Protein AF-A0A6G3CVT9-F1 (afdb_monomer_lite)

Structure (mmCIF, N/CA/C/O backbone):
data_AF-A0A6G3CVT9-F1
#
_entry.id   AF-A0A6G3CVT9-F1
#
loop_
_atom_site.group_PDB
_atom_site.id
_atom_site.type_symbol
_atom_site.label_atom_id
_atom_site.label_alt_id
_atom_site.label_comp_id
_atom_site.label_asym_id
_atom_site.label_entity_id
_atom_site.label_seq_id
_atom_site.pdbx_PDB_ins_code
_atom_site.Cartn_x
_atom_site.Cartn_y
_atom_site.Cartn_z
_atom_site.occupancy
_atom_site.B_iso_or_equiv
_atom_site.auth_seq_id
_atom_site.auth_comp_id
_atom_site.auth_asym_id
_atom_site.auth_atom_id
_atom_site.pdbx_PDB_model_num
ATOM 1 N N . GLN A 1 1 ? 10.519 -5.310 -52.336 1.00 47.88 1 GLN A N 1
ATOM 2 C CA . GLN A 1 1 ? 10.646 -4.558 -51.071 1.00 47.88 1 GLN A CA 1
ATOM 3 C C . GLN A 1 1 ? 10.581 -5.585 -49.950 1.00 47.88 1 GLN A C 1
ATOM 5 O O . GLN A 1 1 ? 9.610 -6.328 -49.899 1.00 47.88 1 GLN A O 1
ATOM 10 N N . LEU A 1 2 ? 11.670 -5.754 -49.196 1.00 49.16 2 LEU A N 1
ATOM 11 C CA . LEU A 1 2 ? 11.819 -6.799 -48.177 1.00 49.16 2 LEU A CA 1
ATOM 12 C C . LEU A 1 2 ? 11.104 -6.338 -46.899 1.00 49.16 2 LEU A C 1
ATOM 14 O O . LEU A 1 2 ? 11.354 -5.225 -46.446 1.00 49.16 2 LEU A O 1
ATOM 18 N N . ALA A 1 3 ? 10.194 -7.154 -46.367 1.00 55.28 3 ALA A N 1
ATOM 19 C CA . ALA A 1 3 ? 9.517 -6.882 -45.103 1.00 55.28 3 ALA A CA 1
ATOM 20 C C . ALA A 1 3 ? 10.555 -6.765 -43.974 1.00 55.28 3 ALA A C 1
ATOM 22 O O . ALA A 1 3 ? 11.363 -7.675 -43.786 1.00 55.28 3 ALA A O 1
ATOM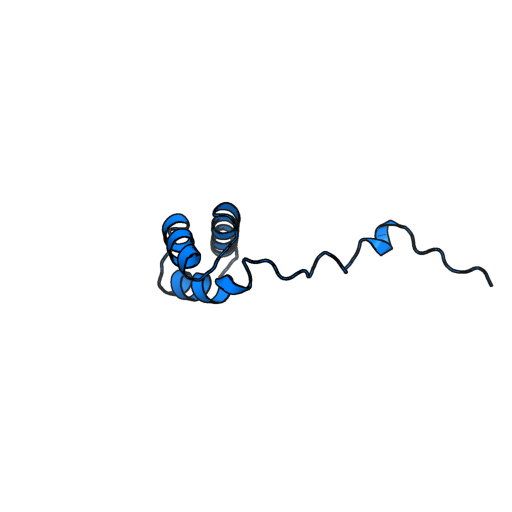 23 N N . GLU A 1 4 ? 10.551 -5.647 -43.248 1.00 60.47 4 GLU A N 1
ATOM 24 C CA . GLU A 1 4 ? 11.415 -5.447 -42.084 1.00 60.47 4 GLU A CA 1
ATOM 25 C C . GLU A 1 4 ? 11.039 -6.459 -40.993 1.00 60.47 4 GLU A C 1
ATOM 27 O O . GLU A 1 4 ? 9.967 -6.392 -40.388 1.00 60.47 4 GLU A O 1
ATOM 32 N N . ALA A 1 5 ? 11.916 -7.435 -40.755 1.00 57.81 5 ALA A N 1
ATOM 33 C CA . ALA A 1 5 ? 11.790 -8.357 -39.639 1.00 57.81 5 ALA A CA 1
ATOM 34 C C . ALA A 1 5 ? 12.197 -7.618 -38.359 1.00 57.81 5 ALA A C 1
ATOM 36 O O . ALA A 1 5 ? 13.383 -7.464 -38.069 1.00 57.81 5 ALA A O 1
ATOM 37 N N . LYS A 1 6 ? 11.203 -7.130 -37.611 1.00 61.72 6 LYS A N 1
ATOM 38 C CA . LYS A 1 6 ? 11.410 -6.551 -36.281 1.00 61.72 6 LYS A CA 1
ATOM 39 C C . LYS A 1 6 ? 12.128 -7.584 -35.404 1.00 61.72 6 LYS A C 1
ATOM 41 O O . LYS A 1 6 ? 11.667 -8.724 -35.305 1.00 61.72 6 LYS A O 1
ATOM 46 N N . ALA A 1 7 ? 13.264 -7.207 -34.820 1.00 68.88 7 ALA A N 1
ATOM 47 C CA . ALA A 1 7 ? 14.061 -8.099 -33.985 1.00 68.88 7 ALA A CA 1
ATOM 48 C C . ALA A 1 7 ? 13.203 -8.646 -32.824 1.00 68.88 7 ALA A C 1
ATOM 50 O O . ALA A 1 7 ? 12.332 -7.924 -32.322 1.00 68.88 7 ALA A O 1
ATOM 51 N N . PRO A 1 8 ? 13.389 -9.911 -32.402 1.00 63.38 8 PRO A N 1
ATOM 52 C CA . PRO A 1 8 ? 12.526 -10.536 -31.404 1.00 63.38 8 PRO A CA 1
ATOM 53 C C . PRO A 1 8 ? 12.472 -9.734 -30.098 1.00 63.38 8 PRO A C 1
ATOM 55 O O . PRO A 1 8 ? 11.423 -9.700 -29.462 1.00 63.38 8 PRO A O 1
ATOM 58 N N . GLU A 1 9 ? 13.533 -9.013 -29.727 1.00 63.81 9 GLU A N 1
ATOM 59 C CA . GLU A 1 9 ? 13.558 -8.168 -28.528 1.00 63.81 9 GLU A CA 1
ATOM 60 C C . GLU A 1 9 ? 12.523 -7.031 -28.583 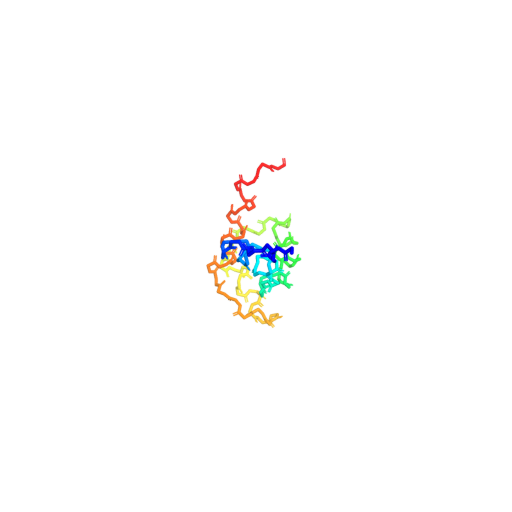1.00 63.81 9 GLU A C 1
ATOM 62 O O . GLU A 1 9 ? 11.908 -6.705 -27.567 1.00 63.81 9 GLU A O 1
ATOM 67 N N . GLU A 1 10 ? 12.243 -6.477 -29.767 1.00 65.06 10 GLU A N 1
ATOM 68 C CA . GLU A 1 10 ? 11.242 -5.421 -29.956 1.00 65.06 10 GLU A CA 1
ATOM 69 C C . GLU A 1 10 ? 9.791 -5.932 -30.020 1.00 65.06 10 GLU A C 1
ATOM 71 O O . GLU A 1 10 ? 8.850 -5.132 -30.117 1.00 65.06 10 GLU A O 1
ATOM 76 N N . LEU A 1 11 ? 9.593 -7.254 -29.983 1.00 64.75 11 LEU A N 1
ATOM 77 C CA . LEU A 1 11 ? 8.289 -7.884 -29.756 1.00 64.75 11 LEU A CA 1
ATOM 78 C C . LEU A 1 11 ? 7.983 -8.010 -28.254 1.00 64.75 11 LEU A C 1
ATOM 80 O O . LEU A 1 11 ? 6.817 -8.089 -27.866 1.00 64.75 11 LEU A O 1
ATOM 84 N N . PHE A 1 12 ? 9.011 -7.988 -27.398 1.00 60.62 12 PHE A N 1
ATOM 85 C CA . PHE A 1 12 ? 8.875 -8.088 -25.940 1.00 60.62 12 PHE A CA 1
ATOM 86 C C . PHE A 1 12 ? 8.810 -6.725 -25.234 1.00 60.62 12 PHE A C 1
ATOM 88 O O . PHE A 1 12 ? 8.525 -6.659 -24.033 1.00 60.62 12 PHE A O 1
ATOM 95 N N . THR A 1 13 ? 9.021 -5.620 -25.951 1.00 61.03 13 THR A N 1
ATOM 96 C CA . THR A 1 13 ? 8.943 -4.266 -25.397 1.00 61.03 13 THR A CA 1
ATOM 97 C C . THR A 1 13 ? 7.516 -3.712 -25.490 1.00 61.03 13 THR A C 1
ATOM 99 O O . THR A 1 13 ? 6.961 -3.480 -26.559 1.00 61.03 13 THR A O 1
ATOM 102 N N . GLY A 1 14 ? 6.885 -3.489 -24.334 1.00 60.34 14 GLY A N 1
ATOM 103 C CA . GLY A 1 14 ? 5.722 -2.598 -24.207 1.00 60.34 14 GLY A CA 1
ATOM 104 C C . GLY A 1 14 ? 4.400 -3.257 -23.809 1.00 60.34 14 GLY A C 1
ATOM 105 O O . GLY A 1 14 ? 3.728 -2.745 -22.919 1.00 60.34 14 GLY A O 1
ATOM 106 N N . GLN A 1 15 ? 4.040 -4.413 -24.374 1.00 59.31 15 GLN A N 1
ATOM 107 C CA . GLN A 1 15 ? 2.713 -5.017 -24.134 1.00 59.31 15 GLN A CA 1
ATOM 108 C C . GLN A 1 15 ? 2.547 -5.622 -22.725 1.00 59.31 15 GLN A C 1
ATOM 110 O O . GLN A 1 15 ? 1.476 -5.525 -22.131 1.00 59.31 15 GLN A O 1
ATOM 115 N N . TRP A 1 16 ? 3.602 -6.210 -22.150 1.00 57.00 16 TRP A N 1
ATOM 116 C CA . TRP A 1 16 ? 3.532 -6.871 -20.835 1.00 57.00 16 TRP A CA 1
ATOM 117 C C . TRP A 1 16 ? 3.905 -5.980 -19.642 1.00 57.00 16 TRP A C 1
ATOM 119 O O . TRP A 1 16 ? 3.644 -6.352 -18.499 1.00 57.00 16 TRP A O 1
ATOM 129 N N . GLN A 1 17 ? 4.494 -4.805 -19.881 1.00 61.78 17 GLN A N 1
ATOM 130 C CA . GLN A 1 17 ? 5.017 -3.940 -18.812 1.00 61.78 17 GLN A CA 1
ATOM 131 C C . GLN A 1 17 ? 3.953 -3.042 -18.164 1.00 61.78 17 GLN A C 1
ATOM 133 O O . GLN A 1 17 ? 4.129 -2.619 -17.025 1.00 61.78 17 GLN A O 1
ATOM 138 N N . ASN A 1 18 ? 2.836 -2.774 -18.849 1.00 61.69 18 ASN A N 1
ATOM 139 C CA . ASN A 1 18 ? 1.754 -1.919 -18.342 1.00 61.69 18 ASN A CA 1
ATOM 140 C C . ASN A 1 18 ? 0.545 -2.725 -17.838 1.00 61.69 18 ASN A C 1
ATOM 142 O O . ASN A 1 18 ? -0.586 -2.252 -17.856 1.00 61.69 18 ASN A O 1
ATOM 146 N N . ARG A 1 19 ? 0.744 -3.986 -17.442 1.00 67.62 19 ARG A N 1
ATOM 147 C CA . ARG A 1 19 ? -0.383 -4.798 -16.985 1.00 67.62 19 ARG A CA 1
ATOM 148 C C . ARG A 1 19 ? -0.816 -4.320 -15.594 1.00 67.62 19 ARG A C 1
ATOM 150 O O . ARG A 1 19 ? 0.039 -4.311 -14.703 1.00 67.62 19 ARG A O 1
ATOM 157 N N . PRO A 1 20 ? -2.097 -3.958 -15.389 1.00 69.62 20 PRO A N 1
ATOM 158 C CA . PRO A 1 20 ? -2.581 -3.591 -14.068 1.00 69.62 20 PRO A CA 1
ATOM 159 C C . PRO A 1 20 ? -2.305 -4.746 -13.101 1.00 69.62 20 PRO A C 1
ATOM 161 O O . PRO A 1 20 ? -2.659 -5.904 -13.337 1.00 69.62 20 PRO A O 1
ATOM 164 N N . SER A 1 21 ? -1.573 -4.435 -12.041 1.00 79.75 21 SER A N 1
ATOM 165 C CA . SER A 1 21 ? -1.289 -5.326 -10.931 1.00 79.75 21 SER A CA 1
ATOM 166 C C . SER A 1 21 ? -2.498 -5.342 -10.006 1.00 79.75 21 SER A C 1
ATOM 168 O O . SER A 1 21 ? -3.099 -4.309 -9.758 1.00 79.75 21 SER A O 1
ATOM 170 N N . VAL A 1 22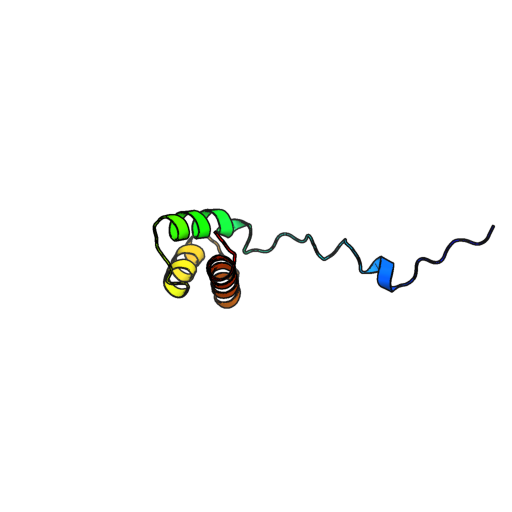 ? -2.775 -6.480 -9.367 1.00 83.12 22 VAL A N 1
ATOM 171 C CA . VAL A 1 22 ? -3.769 -6.585 -8.273 1.00 83.12 22 VAL A CA 1
ATOM 172 C C . VAL A 1 22 ? -3.497 -5.578 -7.141 1.00 83.12 22 VAL A C 1
ATOM 174 O O . VAL A 1 22 ? -4.371 -5.250 -6.350 1.00 83.12 22 VAL A O 1
ATOM 177 N N . LEU A 1 23 ? -2.258 -5.087 -7.040 1.00 86.38 23 LEU A N 1
ATOM 178 C CA . LEU A 1 23 ? -1.901 -4.028 -6.103 1.00 86.38 23 LEU A CA 1
ATOM 179 C C . LEU A 1 23 ? -2.465 -2.657 -6.500 1.00 86.38 23 LEU A C 1
ATOM 181 O O . LEU A 1 23 ? -2.687 -1.855 -5.603 1.00 86.38 23 LEU A O 1
ATOM 185 N N . ASP A 1 24 ? -2.677 -2.382 -7.791 1.00 85.44 24 ASP A N 1
ATOM 186 C CA . ASP A 1 24 ? -3.149 -1.083 -8.287 1.00 85.44 24 ASP A CA 1
ATOM 187 C C . ASP A 1 24 ? -4.507 -0.706 -7.693 1.00 85.44 24 ASP A C 1
ATOM 189 O O . ASP A 1 24 ? -4.661 0.424 -7.236 1.00 85.44 24 ASP A O 1
ATOM 193 N N . ASP A 1 25 ? -5.415 -1.675 -7.554 1.00 87.06 25 ASP A N 1
ATOM 194 C CA . ASP A 1 25 ? -6.720 -1.485 -6.908 1.00 87.06 25 ASP A CA 1
ATOM 195 C C . ASP A 1 25 ? -6.592 -1.117 -5.419 1.00 87.06 25 ASP A C 1
ATOM 197 O O . ASP A 1 25 ? -7.422 -0.402 -4.862 1.00 87.06 25 ASP A O 1
ATOM 201 N N . CYS A 1 26 ? -5.525 -1.573 -4.756 1.00 88.75 26 CYS A N 1
ATOM 202 C CA . CYS A 1 26 ? -5.265 -1.288 -3.3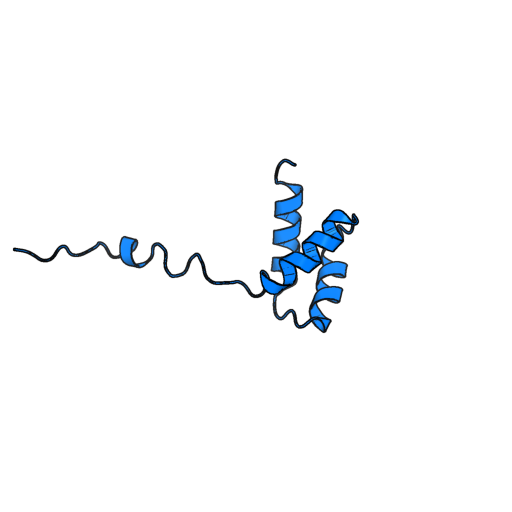44 1.00 88.75 26 CYS A CA 1
ATOM 203 C C . CYS A 1 26 ? -4.368 -0.069 -3.109 1.00 88.75 26 CYS A C 1
ATOM 205 O O . CYS A 1 26 ? -4.275 0.387 -1.968 1.00 88.75 26 CYS A O 1
ATOM 207 N N . LYS A 1 27 ? -3.712 0.480 -4.140 1.00 89.44 27 LYS A N 1
ATOM 208 C CA . LYS A 1 27 ? -2.839 1.658 -3.997 1.00 89.44 27 LYS A CA 1
ATOM 209 C C . LYS A 1 27 ? -3.550 2.850 -3.349 1.00 89.44 27 LYS A C 1
ATOM 211 O O . LYS A 1 27 ? -2.960 3.401 -2.425 1.00 89.44 27 LYS A O 1
ATOM 216 N N . PRO A 1 28 ? -4.792 3.223 -3.728 1.00 91.81 28 PRO A N 1
ATOM 217 C CA . PRO A 1 28 ? -5.476 4.352 -3.098 1.00 91.81 28 PRO A CA 1
ATOM 218 C C . PRO A 1 28 ? -5.624 4.179 -1.580 1.00 91.81 28 PRO A C 1
ATOM 220 O O . PRO A 1 28 ? -5.354 5.105 -0.822 1.00 91.81 28 PRO A O 1
ATOM 223 N N . TYR A 1 29 ? -5.968 2.967 -1.129 1.00 91.88 29 TYR A N 1
ATOM 224 C CA . TYR A 1 29 ? -6.099 2.653 0.295 1.00 91.88 29 TYR A CA 1
ATOM 225 C C . TYR A 1 29 ? -4.753 2.689 1.029 1.00 91.88 29 TYR A C 1
ATOM 227 O O . TYR A 1 29 ? -4.633 3.256 2.114 1.00 91.88 29 TYR A O 1
ATOM 235 N N . LEU A 1 30 ? -3.716 2.093 0.433 1.00 91.62 30 LEU A N 1
ATOM 236 C CA . LEU A 1 30 ? -2.370 2.105 1.004 1.00 91.62 30 LEU A CA 1
ATOM 237 C C . LEU A 1 30 ? -1.811 3.530 1.111 1.00 91.62 30 LEU A C 1
ATOM 239 O O . LEU A 1 30 ? -1.075 3.820 2.052 1.00 91.62 30 LEU A O 1
ATOM 243 N N . ASP A 1 31 ? -2.180 4.408 0.182 1.00 92.12 31 ASP A N 1
ATOM 244 C CA . ASP A 1 31 ? -1.734 5.798 0.129 1.00 92.12 31 ASP A CA 1
ATOM 245 C C . ASP A 1 31 ? -2.403 6.664 1.177 1.00 92.12 31 ASP A C 1
ATOM 247 O O . ASP A 1 31 ? -1.711 7.399 1.881 1.00 92.12 31 ASP A O 1
ATOM 251 N N . ASP A 1 32 ? -3.715 6.520 1.336 1.00 93.00 32 ASP A N 1
ATOM 252 C CA . ASP A 1 32 ? -4.460 7.165 2.412 1.00 93.00 32 ASP A CA 1
ATOM 253 C C . ASP A 1 32 ? -3.864 6.807 3.781 1.00 93.00 32 ASP A C 1
ATOM 255 O O . ASP A 1 32 ? -3.474 7.677 4.566 1.00 93.00 32 ASP A O 1
ATOM 259 N N . ARG A 1 33 ? -3.642 5.511 4.026 1.00 92.94 33 ARG A N 1
ATOM 260 C CA . ARG A 1 33 ? -3.051 5.043 5.282 1.00 92.94 33 ARG A CA 1
A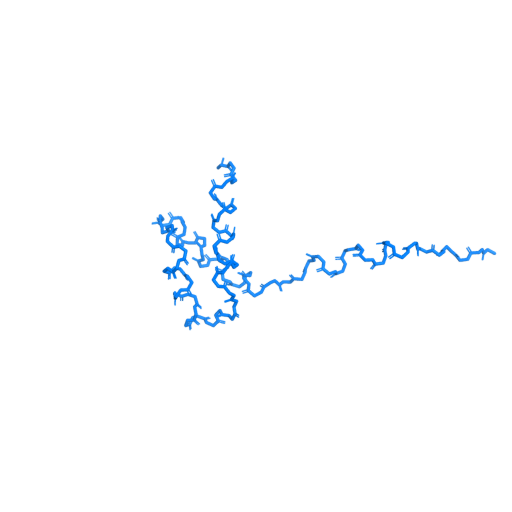TOM 261 C C . ARG A 1 33 ? -1.603 5.487 5.460 1.00 92.94 33 ARG A C 1
ATOM 263 O O . ARG A 1 33 ? -1.206 5.806 6.581 1.00 92.94 33 ARG A O 1
ATOM 270 N N . TRP A 1 34 ? -0.814 5.527 4.388 1.00 90.81 34 TRP A N 1
ATOM 271 C CA . TRP A 1 34 ? 0.548 6.058 4.418 1.00 90.81 34 TRP A CA 1
ATOM 272 C C . TRP A 1 34 ? 0.569 7.536 4.822 1.00 90.81 34 TRP A C 1
ATOM 274 O O . TRP A 1 34 ? 1.353 7.923 5.689 1.00 90.81 34 TRP A O 1
ATOM 284 N N . ASN A 1 35 ? -0.326 8.342 4.247 1.00 90.25 35 ASN A N 1
ATOM 285 C CA . ASN A 1 35 ? -0.473 9.762 4.562 1.00 90.25 35 ASN A CA 1
ATOM 286 C C . ASN A 1 35 ? -0.980 9.983 5.995 1.00 90.25 35 ASN A C 1
ATOM 288 O O . ASN A 1 35 ? -0.533 10.912 6.662 1.00 90.25 35 ASN A O 1
ATOM 292 N N . ALA A 1 36 ? -1.813 9.076 6.510 1.00 91.94 36 ALA A N 1
ATOM 293 C CA . ALA A 1 36 ? -2.208 9.026 7.918 1.00 91.94 36 ALA A CA 1
ATOM 294 C C . ALA A 1 36 ? -1.082 8.554 8.870 1.00 91.94 36 ALA A C 1
ATOM 296 O O . ALA A 1 36 ? -1.301 8.412 10.072 1.00 91.94 36 ALA A O 1
ATOM 297 N N . GLY A 1 37 ? 0.124 8.269 8.362 1.00 90.00 37 GLY A N 1
ATOM 298 C CA . GLY A 1 37 ? 1.284 7.849 9.155 1.00 90.00 37 GLY A CA 1
ATOM 299 C C . GLY A 1 37 ? 1.351 6.348 9.458 1.00 90.00 37 GLY A C 1
ATOM 300 O O 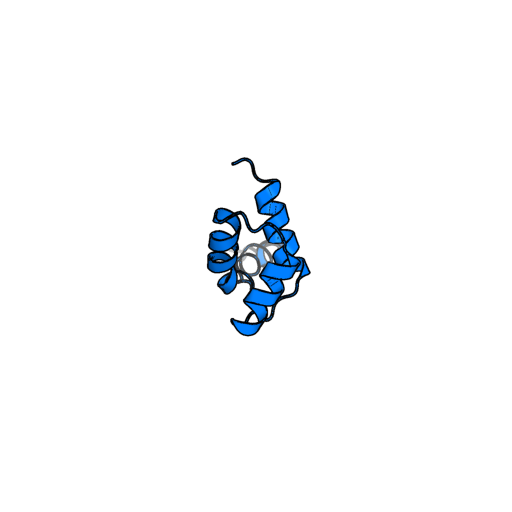. GLY A 1 37 ? 2.244 5.898 10.182 1.00 90.00 37 GLY A O 1
ATOM 301 N N . CYS A 1 38 ? 0.458 5.529 8.895 1.00 87.19 38 CYS A N 1
ATOM 302 C CA . CYS A 1 38 ? 0.533 4.078 9.040 1.00 87.19 38 CYS A CA 1
ATOM 303 C C . CYS A 1 38 ? 1.665 3.516 8.170 1.00 87.19 38 CYS A C 1
ATOM 305 O O . CYS A 1 38 ? 1.539 3.389 6.956 1.00 87.19 38 CYS A O 1
ATOM 307 N N . THR A 1 39 ? 2.768 3.111 8.804 1.00 86.12 39 THR A N 1
ATOM 308 C CA . THR A 1 39 ? 3.937 2.541 8.104 1.00 86.12 39 THR A CA 1
ATOM 309 C C . THR A 1 39 ? 4.117 1.032 8.307 1.00 86.12 39 THR A C 1
ATOM 311 O O . THR A 1 39 ? 5.081 0.448 7.796 1.00 86.12 39 THR A O 1
ATOM 314 N N . ASN A 1 40 ? 3.202 0.391 9.046 1.00 91.31 40 ASN A N 1
ATOM 315 C CA . ASN A 1 40 ? 3.216 -1.048 9.304 1.00 91.31 40 ASN A CA 1
ATOM 316 C C . ASN A 1 40 ? 2.620 -1.815 8.113 1.00 91.31 40 ASN A C 1
ATOM 318 O O . ASN A 1 40 ? 1.405 -1.935 7.974 1.00 91.31 40 ASN A O 1
ATOM 322 N N . ALA A 1 41 ? 3.500 -2.369 7.279 1.00 90.19 41 ALA A N 1
ATOM 323 C CA . ALA A 1 41 ? 3.125 -3.107 6.077 1.00 90.19 41 ALA A CA 1
ATOM 324 C C . ALA A 1 41 ? 2.248 -4.339 6.352 1.00 90.19 41 ALA A C 1
ATOM 326 O O . ALA A 1 41 ? 1.387 -4.663 5.538 1.00 90.19 41 ALA A O 1
ATOM 327 N N . TRP A 1 42 ? 2.463 -5.030 7.477 1.00 92.00 42 TRP A N 1
ATOM 328 C CA . TRP A 1 42 ? 1.687 -6.221 7.830 1.00 92.00 42 TRP A CA 1
ATOM 329 C C . TRP A 1 42 ? 0.244 -5.846 8.162 1.00 92.00 42 TRP A C 1
ATOM 331 O O . TRP A 1 42 ? -0.685 -6.433 7.614 1.00 92.00 42 TRP A O 1
ATOM 341 N N . LYS A 1 43 ? 0.061 -4.800 8.979 1.00 92.62 43 LYS A N 1
ATOM 342 C CA . LYS A 1 43 ? -1.266 -4.278 9.326 1.00 92.62 43 LYS A CA 1
ATOM 343 C C . LYS A 1 43 ? -2.036 -3.830 8.082 1.00 92.62 43 LYS A C 1
ATOM 345 O O . LYS A 1 43 ? -3.190 -4.201 7.919 1.00 92.62 43 LYS A O 1
ATOM 350 N N . LEU A 1 44 ? -1.375 -3.100 7.184 1.00 92.19 44 LEU A N 1
ATOM 351 C CA . LEU A 1 44 ? -1.991 -2.641 5.938 1.00 92.19 44 LEU A CA 1
ATOM 352 C C . LEU A 1 44 ? -2.398 -3.799 5.027 1.00 92.19 44 LEU A C 1
ATOM 354 O O . LEU A 1 44 ? -3.476 -3.768 4.451 1.00 92.19 44 LEU A O 1
ATOM 358 N N . TRP A 1 45 ? -1.572 -4.842 4.924 1.00 93.44 45 TRP A N 1
ATOM 359 C CA . TRP A 1 45 ? -1.933 -6.034 4.162 1.00 93.44 45 TRP A CA 1
ATOM 360 C C . TRP A 1 45 ? -3.137 -6.768 4.768 1.00 93.44 45 TRP A C 1
ATOM 362 O O . TRP A 1 45 ? -4.045 -7.152 4.040 1.00 93.44 45 TRP A O 1
ATOM 372 N N . GLN A 1 46 ? -3.193 -6.919 6.095 1.00 94.12 46 GLN A N 1
ATOM 373 C CA . GLN A 1 46 ? -4.354 -7.525 6.754 1.00 94.12 46 GLN A CA 1
ATOM 374 C C . GLN A 1 46 ? -5.640 -6.721 6.544 1.00 94.12 46 GLN A C 1
ATOM 376 O O . GLN A 1 46 ? -6.704 -7.318 6.443 1.00 94.12 46 GLN A O 1
ATOM 381 N N . GLU A 1 47 ? -5.549 -5.392 6.468 1.00 92.81 47 GLU A N 1
ATOM 382 C CA . GLU A 1 47 ? -6.687 -4.517 6.179 1.00 92.81 47 GLU A CA 1
ATOM 383 C C . GLU A 1 47 ? -7.135 -4.610 4.709 1.00 92.81 47 GLU A C 1
ATOM 385 O O . GLU A 1 47 ? -8.326 -4.494 4.432 1.00 92.81 47 GLU A O 1
ATOM 390 N N . THR A 1 48 ? -6.226 -4.879 3.762 1.00 91.50 48 THR A N 1
ATOM 391 C CA . THR A 1 48 ? -6.585 -5.015 2.339 1.00 91.50 48 THR A CA 1
ATOM 392 C C . THR A 1 48 ? -7.155 -6.385 1.972 1.00 91.50 48 THR A C 1
ATOM 394 O O . THR A 1 48 ? -7.952 -6.473 1.039 1.00 91.50 48 THR A O 1
ATOM 397 N N . VAL A 1 49 ? -6.805 -7.458 2.690 1.00 91.00 49 VAL A N 1
ATOM 398 C CA . VAL A 1 49 ? -7.362 -8.809 2.465 1.00 91.00 49 VAL A CA 1
ATOM 399 C C . VAL A 1 49 ? -8.904 -8.836 2.480 1.00 91.00 49 VAL A C 1
ATOM 401 O O . VAL A 1 49 ? -9.480 -9.303 1.494 1.00 91.00 49 VAL A O 1
ATOM 404 N N . PRO A 1 50 ? -9.611 -8.316 3.507 1.00 92.50 50 PRO A N 1
ATOM 405 C CA . PRO A 1 50 ? -11.075 -8.283 3.510 1.00 92.50 50 PRO A CA 1
ATOM 406 C C . PRO A 1 50 ? -11.665 -7.314 2.474 1.00 92.50 50 PRO A C 1
ATOM 408 O O . PRO A 1 50 ? -12.817 -7.481 2.087 1.00 92.50 50 PRO A O 1
ATOM 411 N N . LEU A 1 51 ? -10.884 -6.349 1.972 1.00 89.00 51 LEU A N 1
ATOM 412 C CA . LEU A 1 51 ? -11.273 -5.469 0.860 1.00 89.00 51 LEU A CA 1
ATOM 413 C C . LEU A 1 51 ? -11.183 -6.164 -0.513 1.00 89.00 51 LEU A C 1
ATOM 415 O O . LEU A 1 51 ? -11.456 -5.544 -1.537 1.00 89.00 51 LEU A O 1
ATOM 419 N N . GLY A 1 52 ? -10.806 -7.447 -0.551 1.00 88.75 52 GLY A N 1
ATOM 420 C CA . GLY A 1 52 ? -10.707 -8.238 -1.777 1.00 88.75 52 GLY A CA 1
ATOM 421 C C . GLY A 1 52 ? -9.304 -8.289 -2.382 1.00 88.75 52 GLY A C 1
ATOM 422 O O . GLY A 1 52 ? -9.146 -8.776 -3.505 1.00 88.75 52 GLY A O 1
ATOM 423 N N . TYR A 1 53 ? -8.270 -7.835 -1.664 1.00 90.31 53 TYR A N 1
ATOM 424 C CA . TYR A 1 53 ? -6.892 -7.929 -2.139 1.00 90.31 53 TYR A CA 1
ATOM 425 C C . TYR A 1 53 ? -6.426 -9.384 -2.212 1.00 90.31 53 TYR A C 1
ATOM 427 O O . TYR A 1 53 ? -6.286 -10.071 -1.202 1.00 90.31 53 TYR A O 1
ATOM 435 N N . LYS A 1 54 ? -6.114 -9.839 -3.428 1.00 87.81 54 LYS A N 1
ATOM 436 C CA . LYS A 1 54 ? -5.613 -11.200 -3.702 1.00 87.81 54 LYS A CA 1
ATOM 437 C C . LYS A 1 54 ? -4.089 -11.271 -3.834 1.00 87.81 54 LYS A C 1
ATOM 439 O O . LYS A 1 54 ? -3.544 -12.309 -4.199 1.00 87.81 54 LYS A O 1
ATOM 444 N N . GLY A 1 55 ? -3.388 -10.159 -3.615 1.00 87.62 55 GLY A N 1
ATOM 445 C CA . GLY A 1 55 ? -1.938 -10.105 -3.762 1.00 87.62 55 GLY A CA 1
ATOM 446 C C . GLY A 1 55 ? -1.181 -10.514 -2.496 1.00 87.62 55 GLY A C 1
ATOM 447 O O . GLY A 1 55 ? -1.724 -10.617 -1.396 1.00 87.62 55 GLY A O 1
ATOM 448 N N . SER A 1 56 ? 0.127 -10.719 -2.646 1.00 89.56 56 SER A N 1
ATOM 449 C CA . SER A 1 56 ? 0.999 -11.097 -1.534 1.00 89.56 56 SER A CA 1
ATOM 450 C C . SER A 1 56 ? 1.369 -9.907 -0.645 1.00 89.56 56 SER A C 1
ATOM 452 O O . SER A 1 56 ? 1.455 -8.760 -1.102 1.00 89.56 56 SER A O 1
ATOM 454 N N . TYR A 1 57 ? 1.680 -10.200 0.620 1.00 91.06 57 TYR A N 1
ATOM 455 C CA . TYR A 1 57 ? 2.287 -9.252 1.557 1.00 91.06 57 TYR A CA 1
ATOM 456 C C . TYR A 1 57 ? 3.573 -8.622 0.993 1.00 91.06 57 TYR A C 1
ATOM 458 O O . TYR A 1 57 ? 3.769 -7.411 1.102 1.00 91.06 57 TYR A O 1
ATOM 466 N N . GLN A 1 58 ? 4.419 -9.415 0.318 1.00 90.56 58 GLN A N 1
ATOM 467 C CA . GLN A 1 58 ? 5.660 -8.940 -0.311 1.00 90.56 58 GLN A CA 1
ATOM 468 C C . GLN A 1 58 ? 5.427 -7.730 -1.227 1.00 90.56 58 GLN A C 1
ATOM 470 O O . GLN A 1 58 ? 6.219 -6.790 -1.209 1.00 90.56 58 GLN A O 1
ATOM 475 N N . ARG A 1 59 ? 4.336 -7.738 -2.007 1.00 91.12 59 ARG A N 1
ATOM 476 C CA . ARG A 1 59 ? 3.980 -6.638 -2.915 1.00 91.12 59 ARG A CA 1
ATOM 477 C C . ARG A 1 59 ? 3.646 -5.357 -2.155 1.00 91.12 59 ARG A C 1
ATOM 479 O O . ARG A 1 59 ? 4.159 -4.300 -2.511 1.00 91.12 59 ARG A O 1
ATOM 486 N N . VAL A 1 60 ? 2.856 -5.458 -1.084 1.00 90.88 60 VAL A N 1
ATOM 487 C CA . VAL A 1 60 ? 2.529 -4.318 -0.209 1.00 90.88 60 VAL A CA 1
ATOM 488 C C . VAL A 1 60 ? 3.799 -3.776 0.447 1.00 90.88 60 VAL A C 1
ATOM 490 O O . VAL A 1 60 ? 4.064 -2.577 0.404 1.00 90.88 60 VAL A O 1
ATOM 493 N N . ARG A 1 61 ? 4.651 -4.656 0.984 1.00 92.25 61 ARG A N 1
ATOM 494 C CA . ARG A 1 61 ? 5.928 -4.262 1.592 1.00 92.25 61 ARG A CA 1
ATOM 495 C C . ARG A 1 61 ? 6.849 -3.557 0.594 1.00 92.25 61 ARG A C 1
ATOM 497 O O . ARG A 1 61 ? 7.409 -2.521 0.936 1.00 92.25 61 ARG A O 1
ATOM 504 N N . ALA A 1 62 ? 7.002 -4.093 -0.618 1.00 91.69 62 ALA A N 1
ATOM 505 C CA . ALA A 1 62 ? 7.833 -3.495 -1.662 1.00 91.69 62 ALA A CA 1
ATOM 506 C C . ALA A 1 62 ? 7.322 -2.106 -2.073 1.00 91.69 62 ALA A C 1
ATOM 508 O O . ALA A 1 62 ? 8.109 -1.174 -2.226 1.00 91.69 62 ALA A O 1
ATOM 509 N N . TYR A 1 63 ? 6.003 -1.945 -2.180 1.00 90.56 63 TYR A N 1
ATOM 510 C CA . TYR A 1 63 ? 5.372 -0.664 -2.480 1.00 90.56 63 TYR A CA 1
ATOM 511 C C . TYR A 1 63 ? 5.652 0.398 -1.413 1.00 90.56 63 TYR A C 1
ATOM 513 O O . TYR A 1 63 ? 6.110 1.497 -1.726 1.00 90.56 63 TYR A O 1
ATOM 521 N N . LEU A 1 64 ? 5.461 0.043 -0.142 1.00 90.31 64 LEU A N 1
ATOM 522 C CA . LEU A 1 64 ? 5.739 0.937 0.982 1.00 90.31 64 LEU A CA 1
ATOM 523 C C . LEU A 1 64 ? 7.237 1.225 1.126 1.00 90.31 64 LEU A C 1
ATOM 525 O O . LEU A 1 64 ? 7.624 2.330 1.497 1.00 90.31 64 LEU A O 1
ATOM 529 N N . HIS A 1 65 ? 8.096 0.253 0.812 1.00 90.62 65 HIS A N 1
ATOM 530 C CA . HIS A 1 65 ? 9.540 0.463 0.781 1.00 90.62 65 HIS A CA 1
ATOM 531 C C . HIS A 1 65 ? 9.923 1.494 -0.286 1.00 90.62 65 HIS A C 1
ATOM 533 O O . HIS A 1 65 ? 10.632 2.444 0.030 1.00 90.62 65 HIS A O 1
ATOM 539 N N . LYS A 1 66 ? 9.363 1.394 -1.499 1.00 89.12 66 LYS A N 1
ATOM 540 C CA . LYS A 1 66 ? 9.570 2.393 -2.556 1.00 89.12 66 LYS A CA 1
ATOM 541 C C . LYS A 1 66 ? 9.127 3.792 -2.120 1.00 89.12 66 LYS A C 1
ATOM 543 O O . LYS A 1 66 ? 9.818 4.762 -2.413 1.00 89.12 66 LYS A O 1
ATOM 548 N N . LYS A 1 67 ? 8.015 3.912 -1.389 1.00 86.44 67 LYS A N 1
ATOM 549 C CA . LYS A 1 67 ? 7.556 5.196 -0.828 1.00 86.44 67 LYS A CA 1
ATOM 550 C C . LYS A 1 67 ? 8.482 5.771 0.244 1.00 86.44 67 LYS A C 1
ATOM 552 O O . LYS A 1 67 ? 8.548 6.983 0.386 1.00 86.44 67 LYS A O 1
ATOM 557 N N . ARG A 1 68 ? 9.205 4.925 0.983 1.00 86.25 68 ARG A N 1
ATOM 558 C CA . ARG A 1 68 ? 10.228 5.368 1.947 1.00 86.25 68 ARG A CA 1
ATOM 559 C C . ARG A 1 68 ? 11.485 5.891 1.269 1.00 86.25 68 ARG A C 1
ATOM 561 O O . ARG A 1 68 ? 12.094 6.818 1.781 1.00 86.25 68 ARG A O 1
ATOM 568 N N . THR A 1 69 ? 11.896 5.246 0.182 1.00 87.94 69 THR A N 1
ATOM 569 C CA . THR A 1 69 ? 13.161 5.541 -0.502 1.00 87.94 69 THR A CA 1
ATOM 570 C C . THR A 1 69 ? 13.016 6.588 -1.599 1.00 87.94 69 THR A C 1
ATOM 572 O O . THR A 1 69 ? 14.022 7.088 -2.088 1.00 87.94 69 THR A O 1
ATOM 575 N N . SER A 1 70 ? 11.788 6.898 -2.021 1.00 78.94 70 SER A N 1
ATOM 576 C CA . SER A 1 70 ? 11.545 7.981 -2.971 1.00 78.94 70 SER A CA 1
ATOM 577 C C . SER A 1 70 ? 11.714 9.319 -2.244 1.00 78.94 70 SER A C 1
ATOM 579 O O . SER A 1 70 ? 11.123 9.480 -1.172 1.00 78.94 70 SER A O 1
ATOM 581 N N . PRO A 1 71 ? 12.510 10.263 -2.780 1.00 67.50 71 PRO A N 1
ATOM 582 C CA . PRO A 1 71 ? 12.568 11.614 -2.233 1.00 67.50 71 PRO A CA 1
ATOM 583 C C . PRO A 1 71 ? 11.153 12.210 -2.227 1.00 67.50 71 PRO A C 1
ATOM 585 O O . PRO A 1 71 ? 10.389 11.983 -3.168 1.00 67.50 71 PRO A O 1
ATOM 588 N N . ARG A 1 72 ? 10.796 12.873 -1.121 1.00 59.12 72 ARG A N 1
ATOM 589 C CA . ARG A 1 72 ? 9.492 13.528 -0.940 1.00 59.12 72 ARG A CA 1
ATOM 590 C C . ARG A 1 72 ? 9.341 14.735 -1.851 1.00 59.12 72 ARG A C 1
ATOM 592 O O . ARG A 1 72 ? 10.360 15.433 -2.046 1.00 59.12 72 ARG A O 1
#

Sequence (72 aa):
QLAEAKAPEELFTGQWQNRPSVLDDCKPYLDDRWNAGCTNAWKLWQETVPLGYKGSYQRVRAYLHKKRTSPR

Foldseek 3Di:
DDPDDDDVVVVVPDPPPPDDDLCNVCVVVLVVCVVVVPLDLVVSVVVCVVVVRPDDSVVSNVVSVCVVPDDD

Radius of gyration: 17.96 Å; chains: 1; bounding box: 25×25×60 Å

Secondary structure (DSSP, 8-state):
-------GGGGSSSTTTTPPPTTGGGHHHHHHHHHTT---HHHHHHHHTTTT--S-HHHHHHHHHHHHHS--

pLDDT: mean 80.94, std 13.76, range [47.88, 94.12]